Protein AF-A0AA38HRX6-F1 (afdb_monomer_lite)

Radius of gyration: 19.85 Å; chains: 1; bounding box: 50×40×50 Å

Structure (mmCIF, N/CA/C/O backbone):
data_AF-A0AA38HRX6-F1
#
_entry.id   AF-A0AA38HRX6-F1
#
loop_
_atom_site.group_PDB
_atom_site.id
_atom_site.type_symbol
_atom_site.label_atom_id
_atom_site.label_alt_id
_atom_site.label_comp_id
_atom_site.label_asym_id
_atom_site.label_entity_id
_atom_site.label_seq_id
_atom_site.pdbx_PDB_ins_code
_atom_site.Cartn_x
_atom_site.Cartn_y
_atom_site.Cartn_z
_atom_site.occupancy
_atom_site.B_iso_or_equiv
_atom_site.auth_seq_id
_atom_site.auth_comp_id
_atom_site.auth_asym_id
_atom_site.auth_atom_id
_atom_site.pdbx_PDB_model_num
ATOM 1 N N . MET A 1 1 ? -5.807 22.484 -7.644 1.00 28.61 1 MET A N 1
ATOM 2 C CA . MET A 1 1 ? -5.290 22.008 -6.342 1.00 28.61 1 MET A CA 1
ATOM 3 C C . MET A 1 1 ? -4.530 20.719 -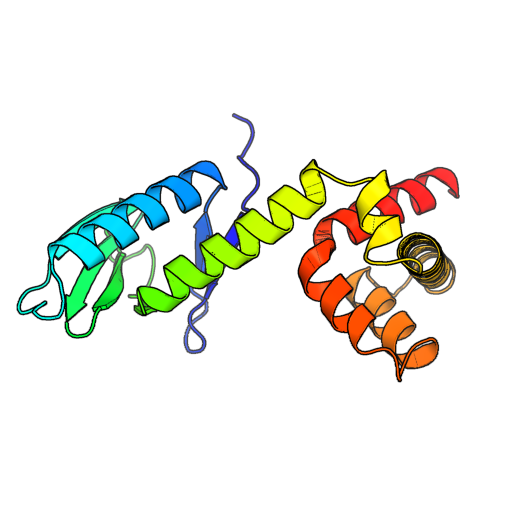6.600 1.00 28.61 1 MET A C 1
ATOM 5 O O . MET A 1 1 ? -5.091 19.884 -7.302 1.00 28.61 1 MET A O 1
ATOM 9 N N . PRO A 1 2 ? -3.279 20.565 -6.138 1.00 32.09 2 PRO A N 1
ATOM 10 C CA . PRO A 1 2 ? -2.560 19.309 -6.316 1.00 32.09 2 PRO A CA 1
ATOM 11 C C . PRO A 1 2 ? -3.344 18.213 -5.589 1.00 32.09 2 PRO A C 1
ATOM 13 O O . PRO A 1 2 ? -3.633 18.352 -4.400 1.00 32.09 2 PRO A O 1
ATOM 16 N N . MET A 1 3 ? -3.762 17.171 -6.313 1.00 37.47 3 MET A N 1
ATOM 17 C CA . MET A 1 3 ? -4.347 15.992 -5.681 1.00 37.47 3 MET A CA 1
ATOM 18 C C . MET A 1 3 ? -3.274 15.411 -4.766 1.00 37.47 3 MET A C 1
ATOM 20 O O . MET A 1 3 ? -2.226 14.987 -5.247 1.00 37.47 3 MET A O 1
ATOM 24 N N . GLY A 1 4 ? -3.508 15.451 -3.454 1.00 49.06 4 GLY A N 1
ATOM 25 C CA . GLY A 1 4 ? -2.645 14.760 -2.506 1.00 49.06 4 GLY A CA 1
ATOM 26 C C . GLY A 1 4 ? -2.526 13.302 -2.935 1.00 49.06 4 GLY A C 1
ATOM 27 O O . GLY A 1 4 ? -3.533 12.673 -3.261 1.00 49.06 4 GLY A O 1
ATOM 28 N N . GLU A 1 5 ? -1.297 12.800 -2.992 1.00 55.97 5 GLU A N 1
ATOM 29 C CA . GLU A 1 5 ? -1.000 11.444 -3.435 1.00 55.97 5 GLU A CA 1
ATOM 30 C C . GLU A 1 5 ? -1.861 10.453 -2.640 1.00 55.97 5 GLU A C 1
ATOM 32 O O . GLU A 1 5 ? -1.825 10.423 -1.404 1.00 55.97 5 GLU A O 1
ATOM 37 N N . ILE A 1 6 ? -2.712 9.703 -3.348 1.00 52.56 6 ILE A N 1
ATOM 38 C CA . ILE A 1 6 ? -3.535 8.663 -2.736 1.00 52.56 6 ILE A CA 1
ATOM 39 C C . ILE A 1 6 ? -2.576 7.584 -2.280 1.00 52.56 6 ILE A C 1
ATOM 41 O O . ILE A 1 6 ? -1.964 6.884 -3.082 1.00 52.56 6 ILE A O 1
ATOM 45 N N . VAL A 1 7 ? -2.453 7.457 -0.971 1.00 54.06 7 VAL A N 1
ATOM 46 C CA . VAL A 1 7 ? -1.541 6.504 -0.375 1.00 54.06 7 VAL A CA 1
ATOM 47 C C . VAL A 1 7 ? -2.291 5.236 -0.030 1.00 54.06 7 VAL A C 1
ATOM 49 O O . VAL A 1 7 ? -1.839 4.186 -0.451 1.00 54.06 7 VAL A O 1
ATOM 52 N N . CYS A 1 8 ? -3.427 5.268 0.665 1.00 54.47 8 CYS A N 1
ATOM 53 C CA . CYS A 1 8 ? -4.095 4.043 1.124 1.00 54.47 8 CYS A CA 1
ATOM 54 C C . CYS A 1 8 ? -5.404 3.787 0.373 1.00 54.47 8 CYS A C 1
ATOM 56 O O . CYS A 1 8 ? -6.221 4.698 0.260 1.00 54.47 8 CYS A O 1
ATOM 58 N N . ARG A 1 9 ? -5.606 2.544 -0.082 1.00 60.28 9 ARG A N 1
ATOM 59 C CA . ARG A 1 9 ? -6.854 2.062 -0.675 1.00 60.28 9 ARG A CA 1
ATOM 60 C C . ARG A 1 9 ? -7.373 0.869 0.123 1.00 60.28 9 ARG A C 1
ATOM 62 O O . ARG A 1 9 ? -6.734 -0.180 0.139 1.00 60.28 9 ARG A O 1
ATOM 69 N N . LEU A 1 10 ? -8.527 1.017 0.768 1.00 57.75 10 LEU A N 1
ATOM 70 C CA . LEU A 1 10 ? -9.228 -0.104 1.410 1.00 57.75 10 LEU A CA 1
ATOM 71 C C . LEU A 1 10 ? -10.164 -0.754 0.397 1.00 57.75 10 LEU A C 1
ATOM 73 O O . LEU A 1 10 ? -10.954 -0.040 -0.208 1.00 57.75 10 LEU A O 1
ATOM 77 N N . TYR A 1 11 ? -10.091 -2.074 0.224 1.00 52.34 11 TYR A N 1
ATOM 78 C CA . TYR A 1 11 ? -10.937 -2.826 -0.706 1.00 52.34 11 TYR A CA 1
ATOM 79 C C . TYR A 1 11 ? -11.852 -3.800 0.041 1.00 52.34 11 TYR A C 1
ATOM 81 O O . TYR A 1 11 ? -11.465 -4.380 1.055 1.00 52.34 11 TYR A O 1
ATOM 89 N N . SER A 1 12 ? -13.060 -4.014 -0.484 1.00 47.53 12 SER A N 1
ATOM 90 C CA . SER A 1 12 ? -13.863 -5.185 -0.127 1.00 47.53 12 SER A CA 1
ATOM 91 C C . SER A 1 12 ? -13.521 -6.331 -1.072 1.00 47.53 12 SER A C 1
ATOM 93 O O . SER A 1 12 ? -13.566 -6.168 -2.287 1.00 47.53 12 SER A O 1
ATOM 95 N N . SER A 1 13 ? -13.221 -7.513 -0.533 1.00 42.16 13 SER A N 1
ATOM 96 C CA . SER A 1 13 ? -12.978 -8.718 -1.342 1.00 42.16 13 SER A CA 1
ATOM 97 C C . SER A 1 13 ? -14.220 -9.199 -2.101 1.00 42.16 13 SER A C 1
ATOM 99 O O . SER A 1 13 ? -14.109 -10.017 -3.007 1.00 42.16 13 SER A O 1
ATOM 101 N N . THR A 1 14 ? -15.405 -8.694 -1.743 1.00 38.59 14 THR A N 1
ATOM 102 C CA . THR A 1 14 ? -16.692 -9.144 -2.295 1.00 38.59 14 THR A CA 1
ATOM 103 C C . THR A 1 14 ? -17.345 -8.136 -3.240 1.00 38.59 14 THR A C 1
ATOM 105 O O . THR A 1 14 ? -18.286 -8.497 -3.943 1.00 38.59 14 THR A O 1
ATOM 108 N N . ARG A 1 15 ? -16.885 -6.874 -3.275 1.00 45.50 15 ARG A N 1
ATOM 109 C CA . ARG A 1 15 ? -17.428 -5.807 -4.139 1.00 45.50 15 ARG A CA 1
ATOM 110 C C . ARG A 1 15 ? -16.326 -4.813 -4.514 1.00 45.50 15 ARG A C 1
ATOM 112 O O . ARG A 1 15 ? -15.526 -4.455 -3.657 1.00 45.50 15 ARG A O 1
ATOM 119 N N . VAL A 1 16 ? -16.322 -4.319 -5.757 1.00 45.41 16 VAL A N 1
ATOM 120 C CA . VAL A 1 16 ? -15.359 -3.311 -6.255 1.00 45.41 16 VAL A CA 1
ATOM 121 C C . VAL A 1 16 ? -15.683 -1.932 -5.662 1.00 45.41 16 VAL A C 1
ATOM 123 O O . VAL A 1 16 ? -16.190 -1.041 -6.334 1.00 45.41 16 VAL A O 1
ATOM 126 N N . VAL A 1 17 ? -15.445 -1.771 -4.363 1.00 48.44 17 VAL A N 1
ATOM 127 C CA . VAL A 1 17 ? -15.599 -0.509 -3.634 1.00 48.44 17 VAL A CA 1
ATOM 128 C C . VAL A 1 17 ? -14.281 -0.205 -2.952 1.00 48.44 17 VAL A C 1
ATOM 130 O O . VAL A 1 17 ? -13.703 -1.081 -2.302 1.00 48.44 17 VAL A O 1
ATOM 133 N N . PHE A 1 18 ? -13.818 1.032 -3.113 1.00 55.56 18 PHE A N 1
ATOM 134 C CA . PHE A 1 18 ? -12.571 1.491 -2.534 1.00 55.56 18 PHE A CA 1
ATOM 135 C C . PHE A 1 18 ? -12.707 2.837 -1.824 1.00 55.56 18 PHE A C 1
ATOM 137 O O . PHE A 1 18 ? -13.413 3.732 -2.288 1.00 55.56 18 PHE A O 1
ATOM 144 N N . VAL A 1 19 ? -12.013 2.976 -0.693 1.00 58.72 19 VAL A N 1
ATOM 145 C CA . VAL A 1 19 ? -11.824 4.265 -0.011 1.00 58.72 19 VAL A CA 1
ATOM 146 C C . VAL A 1 19 ? -10.367 4.656 -0.152 1.00 58.72 19 VAL A C 1
ATOM 148 O O . VAL A 1 19 ? -9.483 3.953 0.339 1.00 58.72 19 VAL A O 1
ATOM 151 N N . ASP A 1 20 ? -10.157 5.777 -0.832 1.00 63.03 20 ASP A N 1
ATOM 152 C CA . ASP A 1 20 ? -8.848 6.361 -1.073 1.00 63.03 20 ASP A CA 1
ATOM 153 C C . ASP A 1 20 ? -8.537 7.404 0.002 1.00 63.03 20 ASP A C 1
ATOM 155 O O . ASP A 1 20 ? -9.357 8.281 0.278 1.00 63.03 20 ASP A O 1
ATOM 159 N N . PHE A 1 21 ? -7.342 7.330 0.581 1.00 61.19 21 PHE A N 1
ATOM 160 C CA . PHE A 1 21 ? -6.855 8.286 1.571 1.00 61.19 21 PHE A CA 1
ATOM 161 C C . PHE A 1 21 ? -5.571 8.953 1.094 1.00 61.19 21 PHE A C 1
ATOM 163 O O . PHE A 1 21 ? -4.654 8.277 0.621 1.00 61.19 21 PHE A O 1
ATOM 170 N N . THR A 1 22 ? -5.458 10.258 1.319 1.00 67.44 22 THR A N 1
ATOM 171 C CA . THR A 1 22 ? -4.151 10.922 1.411 1.00 67.44 22 THR A CA 1
ATOM 172 C C . THR A 1 22 ? -3.460 10.557 2.730 1.00 67.44 22 THR A C 1
ATOM 174 O O . THR A 1 22 ? -4.085 10.035 3.658 1.00 67.44 22 THR A O 1
ATOM 177 N N . LEU A 1 23 ? -2.154 10.820 2.839 1.00 61.69 23 LEU A N 1
ATOM 178 C CA . LEU A 1 23 ? -1.377 10.415 4.018 1.00 61.69 23 LEU A CA 1
ATOM 179 C C . LEU A 1 23 ? -1.887 11.099 5.280 1.00 61.69 23 LEU A C 1
ATOM 181 O O . LEU A 1 23 ? -2.095 10.451 6.302 1.00 61.69 23 LEU A O 1
ATOM 185 N N . THR A 1 24 ? -2.113 12.405 5.182 1.00 66.00 24 THR A N 1
ATOM 186 C CA . THR A 1 24 ? -2.618 13.226 6.278 1.00 66.00 24 THR A CA 1
ATOM 187 C C . THR A 1 24 ? -4.000 12.752 6.723 1.00 66.00 24 THR A C 1
ATOM 189 O O . THR A 1 24 ? -4.201 12.534 7.916 1.00 66.00 24 THR A O 1
ATOM 192 N N . GLU A 1 25 ? -4.912 12.495 5.774 1.00 69.00 25 GLU A N 1
ATOM 193 C CA . GLU A 1 25 ? -6.251 11.961 6.065 1.00 69.00 25 GLU A CA 1
ATOM 194 C C . GLU A 1 25 ? -6.172 10.605 6.775 1.00 69.00 25 GLU A C 1
ATOM 196 O O . GLU A 1 25 ? -6.881 10.377 7.753 1.00 69.00 25 GLU A O 1
ATOM 201 N N . PHE A 1 26 ? -5.299 9.704 6.313 1.00 70.06 26 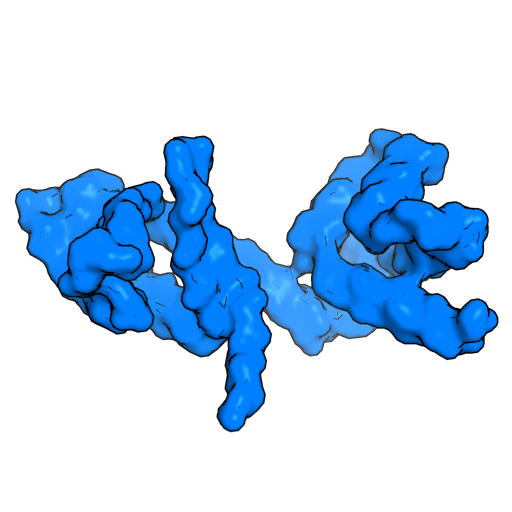PHE A N 1
ATOM 202 C CA . PHE A 1 26 ? -5.168 8.371 6.896 1.00 70.06 26 PHE A CA 1
ATOM 203 C C . PHE A 1 26 ? -4.558 8.405 8.303 1.00 70.06 26 PHE A C 1
ATOM 205 O O . PHE A 1 26 ? -5.040 7.714 9.199 1.00 70.06 26 PHE A O 1
ATOM 212 N N . VAL A 1 27 ? -3.534 9.238 8.525 1.00 66.12 27 VAL A N 1
ATOM 213 C CA . VAL A 1 27 ? -2.906 9.431 9.843 1.00 66.12 27 VAL A CA 1
ATOM 214 C C . VAL A 1 27 ? -3.899 10.010 10.843 1.00 66.12 27 VAL A C 1
ATOM 216 O O . VAL A 1 27 ? -4.026 9.502 11.958 1.00 66.12 27 VAL A O 1
ATOM 219 N N . GLU A 1 28 ? -4.645 11.039 10.447 1.00 74.94 28 GLU A N 1
ATOM 220 C CA . GLU A 1 28 ? -5.670 11.637 11.297 1.00 74.94 28 GLU A CA 1
ATOM 221 C C . GLU A 1 28 ? -6.793 10.639 11.613 1.00 74.94 28 GLU A C 1
ATOM 223 O O . GLU A 1 28 ? -7.186 10.485 12.774 1.00 74.94 28 GLU A O 1
ATOM 228 N N . PHE A 1 29 ? -7.270 9.919 10.596 1.00 75.88 29 PHE A N 1
ATOM 229 C CA . PHE A 1 29 ? -8.289 8.886 10.735 1.00 75.88 29 PHE A CA 1
ATOM 230 C C . PHE A 1 29 ? -7.854 7.767 11.688 1.00 75.88 29 PHE A C 1
ATOM 232 O O . PHE A 1 29 ? -8.606 7.406 12.600 1.00 75.88 29 PHE A O 1
ATOM 239 N N . SER A 1 30 ? -6.639 7.242 11.524 1.00 72.19 30 SER A N 1
ATOM 240 C CA . SER A 1 30 ? -6.122 6.194 12.400 1.00 72.19 30 SER A CA 1
ATOM 241 C C . SER A 1 30 ? -5.976 6.702 13.822 1.00 72.19 30 SER A C 1
ATOM 243 O O . SER A 1 30 ? -6.494 6.061 14.722 1.00 72.19 30 SER A O 1
ATOM 245 N N . ASN A 1 31 ? -5.372 7.874 14.045 1.00 74.38 31 ASN A N 1
ATOM 246 C CA . ASN A 1 31 ? -5.203 8.428 15.391 1.00 74.38 31 ASN A CA 1
ATOM 247 C C . ASN A 1 31 ? -6.546 8.614 16.112 1.00 74.38 31 ASN A C 1
ATOM 249 O O . ASN A 1 31 ? -6.667 8.289 17.295 1.00 74.38 31 ASN A O 1
ATOM 253 N N . LYS A 1 32 ? -7.574 9.101 15.403 1.00 76.12 32 LYS A N 1
ATOM 254 C CA . LYS A 1 32 ? -8.940 9.199 15.940 1.00 76.12 32 LYS A CA 1
ATOM 255 C C . LYS A 1 32 ? -9.509 7.820 16.267 1.00 76.12 32 LYS A C 1
ATOM 257 O O . LYS A 1 32 ? -10.092 7.644 17.334 1.00 76.12 32 LYS A O 1
ATOM 262 N N . THR A 1 33 ? -9.314 6.845 15.382 1.00 74.25 33 THR A N 1
ATOM 263 C CA . THR A 1 33 ? -9.782 5.467 15.571 1.00 74.25 33 THR A CA 1
ATOM 264 C C . THR A 1 33 ? -9.096 4.804 16.765 1.00 74.25 33 THR A C 1
ATOM 266 O O . THR A 1 33 ? -9.791 4.297 17.640 1.00 74.25 33 THR A O 1
ATOM 269 N N . SER A 1 34 ? -7.765 4.862 16.870 1.00 72.94 34 SER A N 1
ATOM 270 C CA . SER A 1 34 ? -7.001 4.264 17.971 1.00 72.94 34 SER A CA 1
ATOM 271 C C . SER A 1 34 ? -7.386 4.873 19.318 1.00 72.94 34 SER A C 1
ATOM 273 O O . SER A 1 34 ? -7.613 4.129 20.269 1.00 72.94 34 SER A O 1
ATOM 275 N N . ARG A 1 35 ? -7.525 6.207 19.396 1.00 77.00 35 ARG A N 1
ATOM 276 C CA . ARG A 1 35 ? -7.968 6.896 20.621 1.00 77.00 35 ARG A CA 1
ATOM 277 C C . ARG A 1 35 ? -9.364 6.457 21.037 1.00 77.00 35 ARG A C 1
ATOM 279 O O . ARG A 1 35 ? -9.534 6.014 22.164 1.00 77.00 35 ARG A O 1
ATOM 286 N N . LYS A 1 36 ? -10.342 6.482 20.123 1.00 70.88 36 LYS A N 1
ATOM 287 C CA . LYS A 1 36 ? -11.713 6.063 20.454 1.00 70.88 36 LYS A CA 1
ATOM 288 C C . LYS A 1 36 ? -11.793 4.579 20.819 1.00 70.88 36 LYS A C 1
ATOM 290 O O . LYS A 1 36 ? -12.547 4.218 21.711 1.00 70.88 36 LYS A O 1
ATOM 295 N N . VAL A 1 37 ? -11.021 3.710 20.166 1.00 71.19 37 VAL A N 1
ATOM 296 C CA . VAL A 1 37 ? -10.960 2.280 20.515 1.00 71.19 37 VAL A CA 1
ATOM 297 C C . VAL A 1 37 ? -10.367 2.077 21.911 1.00 71.19 37 VAL A C 1
ATOM 299 O O . VAL A 1 37 ? -10.893 1.263 22.666 1.00 71.19 37 VAL A O 1
ATOM 302 N N . ALA A 1 38 ? -9.325 2.829 22.275 1.00 72.12 38 ALA A N 1
ATOM 303 C CA . ALA A 1 38 ? -8.743 2.797 23.616 1.00 72.12 38 ALA A CA 1
ATOM 304 C C . ALA A 1 38 ? -9.706 3.350 24.683 1.00 72.12 38 ALA A C 1
ATOM 306 O O . ALA A 1 38 ? -9.858 2.741 25.736 1.00 72.12 38 ALA A O 1
ATOM 307 N N . GLU A 1 39 ? -10.404 4.453 24.393 1.00 70.56 39 GLU A N 1
ATOM 308 C CA . GLU A 1 39 ? -11.406 5.067 25.280 1.00 70.56 39 GLU A CA 1
ATOM 309 C C . GLU A 1 39 ? -12.612 4.155 25.543 1.00 70.56 39 GLU A C 1
ATOM 311 O O . GLU A 1 39 ? -13.187 4.184 26.628 1.00 70.56 39 GLU A O 1
ATOM 316 N N . ILE A 1 40 ? -13.025 3.364 24.549 1.00 66.12 40 ILE A N 1
ATOM 317 C CA . ILE A 1 40 ? -14.215 2.508 24.650 1.00 66.12 40 ILE A CA 1
ATOM 318 C C . ILE A 1 40 ? -13.884 1.139 25.276 1.00 66.12 40 ILE A C 1
ATOM 320 O O . ILE A 1 40 ? -14.776 0.471 25.806 1.00 66.12 40 ILE A O 1
ATOM 324 N N . GLY A 1 41 ? -12.616 0.718 25.255 1.00 62.97 41 GLY A N 1
ATOM 325 C CA . GLY A 1 41 ? -12.190 -0.572 25.800 1.00 62.97 41 GLY A CA 1
ATOM 326 C C . GLY A 1 41 ? -12.884 -1.762 25.119 1.00 62.97 41 GLY A C 1
ATOM 327 O O . GLY A 1 41 ? -13.205 -1.726 23.928 1.00 62.97 41 GLY A O 1
ATOM 328 N N . ASP A 1 42 ? -13.125 -2.841 25.866 1.00 61.72 42 ASP A N 1
ATOM 329 C CA . ASP A 1 42 ? -13.759 -4.065 25.342 1.00 61.72 42 ASP A CA 1
ATOM 330 C C . ASP A 1 42 ? -15.296 -3.995 25.273 1.00 61.72 42 ASP A C 1
ATOM 332 O O . ASP A 1 42 ? -15.941 -4.902 24.747 1.00 61.72 42 ASP A O 1
ATOM 336 N N . GLN A 1 43 ? -15.909 -2.901 25.737 1.00 55.47 43 GLN A N 1
ATOM 337 C CA . GLN A 1 43 ? -17.364 -2.766 25.847 1.00 55.47 43 GLN A CA 1
ATOM 338 C C . GLN A 1 43 ? -17.963 -1.854 24.766 1.00 55.47 43 GLN A C 1
ATOM 340 O O . GLN A 1 43 ? -18.671 -0.888 25.053 1.00 55.47 43 GLN A O 1
ATOM 345 N N . VA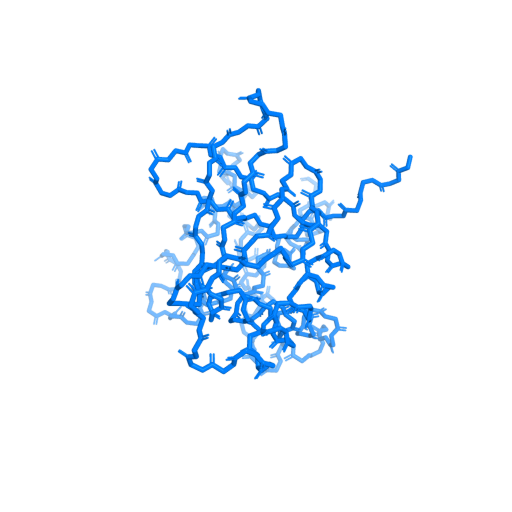L A 1 44 ? -17.749 -2.165 23.483 1.00 57.38 44 VAL A N 1
ATOM 346 C CA . VAL A 1 44 ? -18.523 -1.506 22.415 1.00 57.38 44 VAL A CA 1
ATOM 347 C C . VAL A 1 44 ? -19.934 -2.109 22.384 1.00 57.38 44 VAL A C 1
ATOM 349 O O . VAL A 1 44 ? -20.182 -3.074 21.665 1.00 57.38 44 VAL A O 1
ATOM 352 N N . GLN A 1 45 ? -20.877 -1.565 23.160 1.00 55.69 45 GLN A N 1
ATOM 353 C CA . GLN A 1 45 ? -22.278 -2.023 23.136 1.00 55.69 45 GLN A CA 1
ATOM 354 C C . GLN A 1 45 ? -23.140 -1.328 22.066 1.00 55.69 45 GLN A C 1
ATOM 356 O O . GLN A 1 45 ? -24.160 -1.888 21.648 1.00 55.69 45 GLN A O 1
ATOM 361 N N . VAL A 1 46 ? -22.722 -0.156 21.569 1.00 64.25 46 VAL A N 1
ATOM 362 C CA . VAL A 1 46 ? -23.506 0.703 20.658 1.00 64.25 46 VAL A CA 1
ATOM 363 C C . VAL A 1 46 ? -22.633 1.234 19.515 1.00 64.25 46 VAL A C 1
ATOM 365 O O . VAL A 1 46 ? -21.444 1.485 19.708 1.00 64.25 46 VAL A O 1
ATOM 368 N N . ARG A 1 47 ? -23.232 1.417 18.327 1.00 77.25 47 ARG A N 1
ATOM 369 C CA . ARG A 1 47 ? -22.605 2.088 17.175 1.00 77.25 47 ARG A CA 1
ATOM 370 C C . ARG A 1 47 ? -22.212 3.516 17.559 1.00 77.25 47 ARG A C 1
ATOM 372 O O . ARG A 1 47 ? -23.069 4.288 17.984 1.00 77.25 47 ARG A O 1
ATOM 379 N N . ARG A 1 48 ? -20.943 3.885 17.391 1.00 79.19 48 ARG A N 1
ATOM 380 C CA . ARG A 1 48 ? -20.461 5.251 17.641 1.00 79.19 48 ARG A CA 1
ATOM 381 C C . ARG A 1 48 ? -19.858 5.855 16.390 1.00 79.19 48 ARG A C 1
ATOM 383 O O . ARG A 1 48 ? -18.941 5.286 15.809 1.00 79.19 48 ARG A O 1
ATOM 390 N N . ASN A 1 49 ? -20.328 7.040 16.018 1.00 83.19 49 ASN A N 1
ATOM 391 C CA . ASN A 1 49 ? -19.730 7.787 14.921 1.00 83.19 49 ASN A CA 1
ATOM 392 C C . ASN A 1 49 ? -18.306 8.238 15.316 1.00 83.19 49 ASN A C 1
ATOM 394 O O . ASN A 1 49 ? -18.082 8.854 16.368 1.00 83.19 49 ASN A O 1
ATOM 398 N N . LEU A 1 50 ? -17.321 7.859 14.506 1.00 79.56 50 LEU A N 1
ATOM 399 C CA . LEU A 1 50 ? -15.931 8.276 14.646 1.00 79.56 50 LEU A CA 1
ATOM 400 C C . LEU A 1 50 ? -15.748 9.642 13.995 1.00 79.56 50 LEU A C 1
ATOM 402 O O . LEU A 1 50 ? -15.361 10.589 14.683 1.00 79.56 50 LEU A O 1
ATOM 406 N N . CYS A 1 51 ? -16.044 9.722 12.699 1.00 80.50 51 CYS A N 1
ATOM 407 C CA . CYS A 1 51 ? -15.950 10.916 11.874 1.00 80.50 51 CYS A CA 1
ATOM 408 C C . CYS A 1 51 ? -16.666 10.707 10.534 1.00 80.50 51 CYS A C 1
ATOM 410 O O . CYS A 1 51 ? -17.029 9.592 10.168 1.00 80.50 51 CYS A O 1
ATOM 412 N N . THR A 1 52 ? -16.794 11.783 9.767 1.00 80.56 52 THR A N 1
ATOM 413 C CA . THR A 1 52 ? -17.155 11.715 8.351 1.00 80.56 52 THR A CA 1
ATOM 414 C C . THR A 1 52 ? -15.883 11.789 7.516 1.00 80.56 52 THR A C 1
ATOM 416 O O . THR A 1 52 ? -15.010 12.617 7.779 1.00 80.56 52 THR A O 1
ATOM 419 N N . LEU A 1 53 ? -15.760 10.906 6.531 1.00 72.06 53 LEU A N 1
ATOM 420 C CA . LEU A 1 53 ? -14.638 10.847 5.608 1.00 72.06 53 LEU A CA 1
ATOM 421 C C . LEU A 1 53 ? -15.163 10.785 4.172 1.00 72.06 53 LEU A C 1
ATOM 423 O O . LEU A 1 53 ? -15.704 9.768 3.735 1.00 72.06 53 LEU A O 1
ATOM 427 N N . ARG A 1 54 ? -14.965 11.876 3.424 1.00 75.94 54 ARG A N 1
ATOM 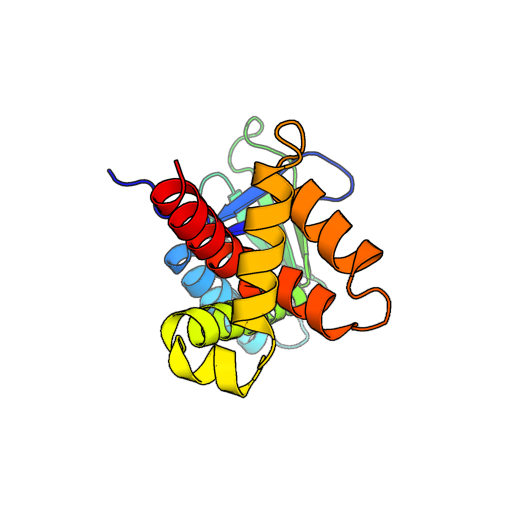428 C CA . ARG A 1 54 ? -15.468 12.044 2.052 1.00 75.94 54 ARG A CA 1
ATOM 429 C C . ARG A 1 54 ? -16.968 11.736 1.977 1.00 75.94 54 ARG A C 1
ATOM 431 O O . ARG A 1 54 ? -17.764 12.443 2.580 1.00 75.94 54 ARG A O 1
ATOM 438 N N . ASN A 1 55 ? -17.332 10.662 1.278 1.00 74.00 55 ASN A N 1
ATOM 439 C CA . ASN A 1 55 ? -18.709 10.232 1.065 1.00 74.00 55 ASN A CA 1
ATOM 440 C C . ASN A 1 55 ? -19.163 9.154 2.057 1.00 74.00 55 ASN A C 1
ATOM 442 O O . ASN A 1 55 ? -20.168 8.498 1.799 1.00 74.00 55 ASN A O 1
ATOM 446 N N . TYR A 1 56 ? -18.432 8.946 3.157 1.00 78.44 56 TYR A N 1
ATOM 447 C CA . TYR A 1 56 ? -18.731 7.922 4.151 1.00 78.44 56 TYR A CA 1
ATOM 448 C C . TYR A 1 56 ? -18.815 8.499 5.568 1.00 78.44 56 TYR A C 1
ATOM 450 O O . TYR A 1 56 ? -17.962 9.273 6.001 1.00 78.44 56 TYR A O 1
ATOM 458 N N . ASN A 1 57 ? -19.810 8.061 6.327 1.00 83.44 57 ASN A N 1
ATOM 459 C CA . ASN A 1 57 ? -19.824 8.110 7.778 1.00 83.44 57 ASN A CA 1
ATOM 460 C C . ASN A 1 57 ? -19.023 6.927 8.312 1.00 83.44 57 ASN A C 1
ATOM 462 O O . ASN A 1 57 ? -19.302 5.774 7.989 1.00 83.44 57 ASN A O 1
ATOM 466 N N . VAL A 1 58 ? -18.021 7.199 9.138 1.00 83.12 58 VAL A N 1
ATOM 467 C CA . VAL A 1 58 ? -17.158 6.165 9.698 1.00 83.12 58 VAL A CA 1
ATOM 468 C C . VAL A 1 58 ? -17.592 5.875 11.122 1.00 83.12 58 VAL A C 1
ATOM 470 O O . VAL A 1 58 ? -17.582 6.749 11.984 1.00 83.12 58 VAL A O 1
ATOM 473 N N . ILE A 1 59 ? -18.005 4.642 11.377 1.00 85.06 59 ILE A N 1
ATOM 474 C CA . ILE A 1 59 ? -18.730 4.247 12.581 1.00 85.06 59 ILE A CA 1
ATOM 475 C C . ILE A 1 59 ? -18.017 3.065 13.224 1.00 85.06 59 ILE A C 1
ATOM 477 O O . ILE A 1 59 ? -17.849 2.017 12.610 1.00 85.06 59 ILE A O 1
ATOM 481 N N . LEU A 1 60 ? -17.646 3.193 14.494 1.00 83.25 60 LEU A N 1
ATOM 482 C CA . LEU A 1 60 ? -17.177 2.065 15.285 1.00 83.25 60 LEU A CA 1
ATOM 483 C C . LEU A 1 60 ? -18.377 1.234 15.750 1.00 83.25 60 LEU A C 1
ATOM 485 O O . LEU A 1 60 ? -19.267 1.719 16.451 1.00 83.25 60 LEU A O 1
ATOM 489 N N . CYS A 1 61 ? -18.391 -0.022 15.335 1.00 81.12 61 CYS A N 1
ATOM 490 C CA . CYS A 1 61 ? -19.387 -1.033 15.647 1.00 81.12 61 CYS A CA 1
ATOM 491 C C . CYS A 1 61 ? -18.882 -1.990 16.736 1.00 81.12 61 CYS A C 1
ATOM 493 O O . CYS A 1 61 ? -17.714 -1.957 17.138 1.00 81.12 61 CYS A O 1
ATOM 495 N N . ARG A 1 62 ? -19.779 -2.877 17.194 1.00 75.44 62 ARG A N 1
ATOM 496 C CA . ARG A 1 62 ? -19.439 -3.964 18.125 1.00 75.44 62 ARG A CA 1
ATOM 497 C C . ARG A 1 62 ? -18.246 -4.777 17.605 1.00 75.44 62 ARG A C 1
ATOM 499 O O . ARG A 1 62 ? -18.002 -4.825 16.401 1.00 75.44 62 ARG A O 1
ATOM 506 N N . ASN A 1 63 ? -17.514 -5.411 18.520 1.00 73.38 63 ASN A N 1
ATOM 507 C CA . ASN A 1 63 ? -16.309 -6.199 18.223 1.00 73.38 63 ASN A CA 1
ATOM 508 C C . ASN A 1 63 ? -15.173 -5.388 17.577 1.00 73.38 63 ASN A C 1
ATOM 510 O O . ASN A 1 63 ? -14.361 -5.936 16.837 1.00 73.38 63 ASN A O 1
ATOM 514 N N . LYS A 1 64 ? -15.116 -4.075 17.848 1.00 74.88 64 LYS A N 1
ATOM 515 C CA . LYS A 1 64 ? -14.081 -3.166 17.329 1.00 74.88 64 LYS A CA 1
ATOM 516 C C . LYS A 1 64 ? -14.006 -3.179 15.793 1.00 74.88 64 LYS A C 1
ATOM 518 O O . LYS A 1 64 ? -12.926 -3.072 15.220 1.00 74.88 64 LYS A O 1
ATOM 523 N N . ILE A 1 65 ? -15.150 -3.302 15.121 1.00 81.12 65 ILE A N 1
ATOM 524 C CA . ILE A 1 65 ? -15.244 -3.212 13.659 1.00 81.12 65 ILE A CA 1
ATOM 525 C C . ILE A 1 65 ? -15.515 -1.762 13.277 1.00 81.12 65 ILE A C 1
ATOM 527 O O . ILE A 1 65 ? -16.466 -1.160 13.763 1.00 81.12 65 ILE A O 1
ATOM 531 N N . VAL A 1 66 ? -14.716 -1.202 12.382 1.00 80.69 66 VAL A N 1
ATOM 532 C CA . VAL A 1 66 ? -14.972 0.099 11.772 1.00 80.69 66 VAL A CA 1
ATOM 533 C C . VAL A 1 66 ? -15.782 -0.097 10.499 1.00 80.69 66 VAL A C 1
ATOM 535 O O . VAL A 1 66 ? -15.366 -0.796 9.578 1.00 80.69 66 VAL A O 1
ATOM 538 N N . MET A 1 67 ? -16.957 0.516 10.470 1.00 84.62 67 MET A N 1
ATOM 539 C CA . MET A 1 67 ? -17.876 0.528 9.346 1.00 84.62 67 MET A CA 1
ATOM 540 C C . MET A 1 67 ? -17.760 1.856 8.599 1.00 84.62 67 MET A C 1
ATOM 542 O O . MET A 1 67 ? -17.824 2.911 9.220 1.00 84.62 67 MET A O 1
ATOM 546 N N . PHE A 1 68 ? -17.647 1.813 7.278 1.00 82.31 68 PHE A N 1
ATOM 547 C CA . PHE A 1 68 ? -17.775 2.977 6.406 1.00 82.31 68 PHE A CA 1
ATOM 548 C C . PHE A 1 68 ? -19.160 2.922 5.766 1.00 82.31 68 PHE A C 1
ATOM 550 O O . PHE A 1 68 ? -19.397 2.127 4.859 1.00 82.31 68 PHE A O 1
ATOM 557 N N . GLU A 1 69 ? -20.087 3.722 6.276 1.00 83.94 69 GLU A N 1
ATOM 558 C CA . GLU A 1 69 ? -21.460 3.849 5.788 1.00 83.94 69 GLU A CA 1
ATOM 559 C C . GLU A 1 69 ? -21.544 4.970 4.744 1.00 83.94 69 GLU A C 1
ATOM 561 O O . GLU A 1 69 ? -21.185 6.099 5.063 1.00 83.94 69 GLU A O 1
ATOM 566 N N . PRO A 1 70 ? -22.001 4.713 3.510 1.00 80.19 70 PRO A N 1
ATOM 567 C CA . PRO A 1 70 ? -22.162 5.758 2.503 1.00 80.19 70 PRO A CA 1
ATOM 568 C C . PRO A 1 70 ? -23.124 6.856 2.980 1.00 80.19 70 PRO A C 1
ATOM 570 O O . PRO A 1 70 ? -24.205 6.565 3.482 1.00 80.19 70 PRO A O 1
ATOM 573 N N . ILE A 1 71 ? -22.751 8.123 2.797 1.00 82.31 71 ILE A N 1
ATOM 574 C CA . ILE A 1 71 ? -23.598 9.281 3.129 1.00 82.31 71 ILE A CA 1
ATOM 575 C C . ILE A 1 71 ? -24.746 9.405 2.128 1.00 82.31 71 ILE A C 1
ATOM 577 O O . ILE A 1 71 ? -25.866 9.737 2.509 1.00 82.31 71 ILE A O 1
ATOM 581 N N . LEU A 1 72 ? -24.465 9.147 0.846 1.00 74.88 72 LEU A N 1
ATOM 582 C CA . LEU A 1 72 ? -25.484 9.106 -0.194 1.00 74.88 72 LEU A CA 1
ATOM 583 C C . LEU A 1 72 ? -25.681 7.653 -0.645 1.00 74.88 72 LEU A C 1
ATOM 585 O O . LEU A 1 72 ? -24.703 6.913 -0.769 1.00 74.88 72 LEU A O 1
ATOM 589 N N . PRO A 1 73 ? -26.918 7.243 -0.972 1.00 61.72 73 PRO A N 1
ATOM 590 C CA . PRO A 1 73 ? -27.198 5.897 -1.477 1.00 61.72 73 PRO A CA 1
ATOM 591 C C . PRO A 1 73 ? -26.434 5.548 -2.764 1.00 61.72 73 PRO A C 1
ATOM 593 O O . PRO A 1 73 ? -26.275 4.379 -3.098 1.00 61.72 73 PRO A O 1
ATOM 596 N N . THR A 1 74 ? -25.975 6.564 -3.498 1.00 58.78 74 THR A N 1
ATOM 597 C CA . THR A 1 74 ? -25.306 6.445 -4.797 1.00 58.78 74 THR A CA 1
ATOM 598 C C . THR A 1 74 ? -23.782 6.331 -4.708 1.00 58.78 74 THR A C 1
ATOM 600 O O . THR A 1 74 ? -23.155 5.982 -5.704 1.00 58.78 74 THR A O 1
ATOM 603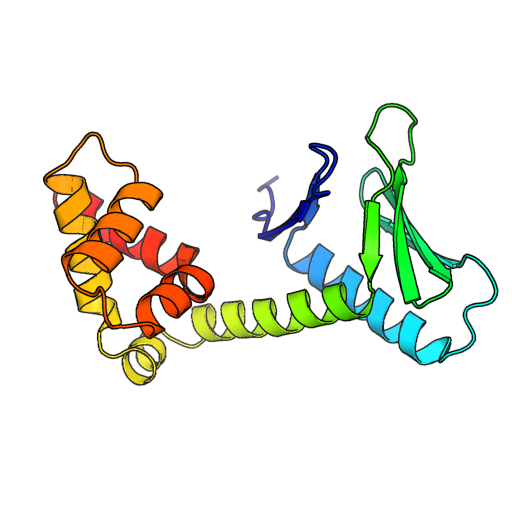 N N . THR A 1 75 ? -23.161 6.610 -3.553 1.00 56.00 75 THR A N 1
ATOM 604 C CA . THR A 1 75 ? -21.693 6.740 -3.428 1.00 56.00 75 THR A CA 1
ATOM 605 C C . THR A 1 75 ? -20.949 5.482 -2.986 1.00 56.00 75 THR A C 1
ATOM 607 O O . THR A 1 75 ? -19.720 5.519 -2.907 1.00 56.00 75 THR A O 1
ATOM 610 N N . GLY A 1 76 ? -21.638 4.362 -2.749 1.00 57.69 76 GLY A N 1
ATOM 611 C CA . GLY A 1 76 ? -20.972 3.077 -2.529 1.00 57.69 76 GLY A CA 1
ATOM 612 C C . GLY A 1 76 ? -21.741 2.101 -1.648 1.00 57.69 76 GLY A C 1
ATOM 613 O O . GLY A 1 76 ? -22.925 2.268 -1.370 1.00 57.69 76 GLY A O 1
ATOM 614 N N . HIS A 1 77 ? -21.045 1.054 -1.208 1.00 63.88 77 HIS A N 1
ATOM 615 C CA . HIS A 1 77 ? -21.555 0.064 -0.261 1.00 63.88 77 HIS A CA 1
ATOM 616 C C . HIS A 1 77 ? -20.835 0.174 1.080 1.00 63.88 77 HIS A C 1
ATOM 618 O O . HIS A 1 77 ? -19.740 0.724 1.168 1.00 63.88 77 HIS A O 1
ATOM 624 N N . PHE A 1 78 ? -21.440 -0.406 2.113 1.00 70.94 78 PHE A N 1
ATOM 625 C CA . PHE A 1 78 ? -20.824 -0.525 3.426 1.00 70.94 78 PHE A CA 1
ATOM 626 C C . PHE A 1 78 ? -19.494 -1.285 3.350 1.00 70.94 78 PHE A C 1
ATOM 628 O O . PHE A 1 78 ? -19.432 -2.375 2.773 1.00 70.94 78 PHE A O 1
ATOM 635 N N . LEU A 1 79 ? -18.449 -0.736 3.970 1.00 73.81 79 LEU A N 1
ATOM 636 C CA . LEU A 1 79 ? -17.181 -1.436 4.193 1.00 73.81 79 LEU A CA 1
ATOM 637 C C . LEU A 1 79 ? -17.000 -1.709 5.678 1.00 73.81 79 LEU A C 1
ATOM 639 O O . LEU A 1 79 ? -17.320 -0.857 6.500 1.00 73.81 79 LEU A O 1
ATOM 643 N N . PHE A 1 80 ? -16.450 -2.872 6.011 1.00 77.44 80 PHE A N 1
ATOM 644 C CA . PHE A 1 80 ? -16.211 -3.293 7.387 1.00 77.44 80 PHE A CA 1
ATOM 645 C C . PHE A 1 80 ? -14.752 -3.697 7.535 1.00 77.44 80 PHE A C 1
ATOM 647 O O . PHE A 1 80 ? -14.279 -4.581 6.826 1.00 77.44 80 PHE A O 1
ATOM 654 N N . VAL A 1 81 ? -14.041 -3.049 8.452 1.00 71.81 81 VAL A N 1
ATOM 655 C CA . VAL A 1 81 ? -12.616 -3.283 8.685 1.00 71.81 81 VAL A CA 1
ATOM 656 C C . VAL A 1 81 ? -12.377 -3.414 10.186 1.00 71.81 81 VAL A C 1
ATOM 658 O O . VAL A 1 81 ? -12.803 -2.538 10.938 1.00 71.81 81 VAL A O 1
ATOM 661 N N . PRO A 1 82 ? -11.701 -4.469 10.668 1.00 76.94 82 PRO A N 1
ATOM 662 C CA . PRO A 1 82 ? -11.291 -4.536 12.066 1.00 76.94 82 PRO A CA 1
ATOM 663 C C . PRO A 1 82 ? -10.430 -3.321 12.438 1.00 76.94 82 PRO A C 1
ATOM 665 O O . PRO A 1 82 ? -9.496 -2.973 11.719 1.00 76.94 82 PRO A O 1
ATOM 668 N N . ALA A 1 83 ? -10.700 -2.681 13.576 1.00 74.44 83 ALA A N 1
ATOM 669 C CA . ALA A 1 83 ? -9.944 -1.507 14.016 1.00 74.44 83 ALA A CA 1
ATOM 670 C C . ALA A 1 83 ? -8.449 -1.808 14.206 1.00 74.44 83 ALA A C 1
ATOM 672 O O . ALA A 1 83 ? -7.607 -0.947 13.966 1.00 74.44 83 ALA A O 1
ATOM 673 N N . GLN A 1 84 ? -8.119 -3.045 14.588 1.00 69.94 84 GLN A N 1
ATOM 674 C CA . GLN A 1 84 ? -6.739 -3.517 14.659 1.00 69.94 84 GLN A CA 1
ATOM 675 C C . GLN A 1 84 ? -6.045 -3.452 13.291 1.00 69.94 84 GLN A C 1
ATOM 677 O O . GLN A 1 84 ? -4.941 -2.927 13.207 1.00 69.94 84 GLN A O 1
ATOM 682 N N . ALA A 1 85 ? -6.721 -3.874 12.217 1.00 65.44 85 ALA A N 1
ATOM 683 C CA . ALA A 1 85 ? -6.168 -3.814 10.867 1.00 65.44 85 ALA A CA 1
ATOM 684 C C . ALA A 1 85 ? -5.901 -2.365 10.418 1.00 65.44 85 ALA A C 1
ATOM 686 O O . ALA A 1 85 ? -4.921 -2.106 9.730 1.00 65.44 85 ALA A O 1
ATOM 687 N N . ILE A 1 86 ? -6.718 -1.393 10.847 1.00 68.12 86 ILE A N 1
ATOM 688 C CA . ILE A 1 86 ? -6.467 0.036 10.571 1.00 68.12 86 ILE A CA 1
ATOM 689 C C . ILE A 1 86 ? -5.163 0.498 11.234 1.00 68.12 86 ILE A C 1
ATOM 691 O O . ILE A 1 86 ? -4.346 1.150 10.582 1.00 68.12 86 ILE A O 1
ATOM 695 N N . ASN A 1 87 ? -4.950 0.126 12.500 1.00 64.50 87 ASN A N 1
ATOM 696 C CA . ASN A 1 87 ? -3.722 0.457 13.226 1.00 64.50 87 ASN A CA 1
ATOM 697 C C . ASN A 1 87 ? -2.497 -0.219 12.600 1.00 64.50 87 ASN A C 1
ATOM 699 O O . ASN A 1 87 ? -1.482 0.439 12.400 1.00 64.50 87 ASN A O 1
ATOM 703 N N . GLU A 1 88 ? -2.603 -1.499 12.242 1.00 65.38 88 GLU A N 1
ATOM 704 C CA . GLU A 1 88 ? -1.523 -2.251 11.596 1.00 65.38 88 GLU A CA 1
ATOM 705 C C . GLU A 1 88 ? -1.135 -1.631 10.250 1.00 65.38 88 GLU A C 1
ATOM 707 O O . GLU A 1 88 ? 0.048 -1.412 9.996 1.00 65.38 88 GLU A O 1
ATOM 712 N N . ILE A 1 89 ? -2.112 -1.235 9.424 1.00 62.53 89 ILE A N 1
ATOM 713 C CA . ILE A 1 89 ? -1.845 -0.531 8.161 1.00 62.53 89 ILE A CA 1
ATOM 714 C C . ILE A 1 89 ? -1.100 0.784 8.422 1.00 62.53 89 ILE A C 1
ATOM 716 O O . ILE A 1 89 ? -0.192 1.122 7.660 1.00 62.53 89 ILE A O 1
ATOM 720 N N . LEU A 1 90 ? -1.436 1.519 9.489 1.00 56.53 90 LEU A N 1
ATOM 721 C CA . LEU A 1 90 ? -0.740 2.755 9.844 1.00 56.53 90 LEU A CA 1
ATOM 722 C C . LEU A 1 90 ? 0.696 2.493 10.295 1.00 56.53 90 LEU A C 1
ATOM 724 O O . LEU A 1 90 ? 1.609 3.171 9.832 1.00 56.53 90 LEU A O 1
ATOM 728 N N . THR A 1 91 ? 0.911 1.512 11.169 1.00 55.22 91 THR A N 1
ATOM 729 C CA . THR A 1 91 ? 2.240 1.159 11.675 1.00 55.22 91 THR A CA 1
ATOM 730 C C . THR A 1 91 ? 3.132 0.670 10.541 1.00 55.22 91 THR A C 1
ATOM 732 O O . THR A 1 91 ? 4.247 1.161 10.386 1.00 55.22 91 THR A O 1
ATOM 735 N N . THR A 1 92 ? 2.628 -0.219 9.683 1.00 55.62 92 THR A N 1
ATOM 736 C CA . THR A 1 92 ? 3.363 -0.719 8.519 1.00 55.62 92 THR A CA 1
ATOM 737 C C . THR A 1 92 ? 3.628 0.389 7.501 1.00 55.62 92 THR A C 1
ATOM 739 O O . THR A 1 92 ? 4.733 0.461 6.971 1.00 55.62 92 THR A O 1
ATOM 742 N N . ARG A 1 93 ? 2.681 1.305 7.248 1.00 54.16 93 ARG A N 1
ATOM 743 C CA . ARG A 1 93 ? 2.905 2.418 6.310 1.00 54.16 93 ARG A CA 1
ATOM 744 C C . ARG A 1 93 ? 3.782 3.525 6.849 1.00 54.16 93 ARG A C 1
ATOM 746 O O . ARG A 1 93 ? 4.568 4.047 6.078 1.00 54.16 93 ARG A O 1
ATOM 753 N N . LEU A 1 94 ? 3.655 3.915 8.112 1.00 49.81 94 LEU A N 1
ATOM 754 C CA . LEU A 1 94 ? 4.550 4.899 8.720 1.00 49.81 94 LEU A CA 1
ATOM 755 C C . LEU A 1 94 ? 5.965 4.341 8.815 1.00 49.81 94 LEU A C 1
ATOM 757 O O . LEU A 1 94 ? 6.904 5.084 8.574 1.00 49.81 94 LEU A O 1
ATOM 761 N N . PHE A 1 95 ? 6.115 3.040 9.075 1.00 46.94 95 PHE A N 1
ATOM 762 C CA . PHE A 1 95 ? 7.390 2.340 8.956 1.00 46.94 95 PHE A CA 1
ATOM 763 C C . PHE A 1 95 ? 7.931 2.395 7.525 1.00 46.94 95 PHE A C 1
ATOM 765 O O . PHE A 1 95 ? 9.065 2.812 7.331 1.00 46.94 95 PHE A O 1
ATOM 772 N N . ILE A 1 96 ? 7.109 2.074 6.519 1.00 45.62 96 ILE A N 1
ATOM 773 C CA . ILE A 1 96 ? 7.494 2.183 5.107 1.00 45.62 96 ILE A CA 1
ATOM 774 C C . ILE A 1 96 ? 7.870 3.627 4.761 1.00 45.62 96 ILE A C 1
ATOM 776 O O . ILE A 1 96 ? 8.968 3.859 4.293 1.00 45.62 96 ILE A O 1
ATOM 780 N N . ILE A 1 97 ? 7.033 4.619 5.057 1.00 48.72 97 ILE A N 1
ATOM 781 C CA . ILE A 1 97 ? 7.288 6.036 4.767 1.00 48.72 97 ILE A CA 1
ATOM 782 C C . ILE A 1 97 ? 8.514 6.554 5.522 1.00 48.72 97 ILE A C 1
ATOM 784 O O . ILE A 1 97 ? 9.270 7.329 4.949 1.00 48.72 97 ILE A O 1
ATOM 788 N N . ASN A 1 98 ? 8.750 6.133 6.767 1.00 44.19 98 ASN A N 1
ATOM 789 C CA . ASN A 1 98 ? 9.979 6.469 7.485 1.00 44.19 98 ASN A CA 1
ATOM 790 C C . ASN A 1 98 ? 11.199 5.805 6.854 1.00 44.19 98 ASN A C 1
ATOM 792 O O . ASN A 1 98 ? 12.213 6.476 6.728 1.00 44.19 98 ASN A O 1
ATOM 796 N N . ILE A 1 99 ? 11.110 4.554 6.397 1.00 41.94 99 ILE A N 1
ATOM 797 C CA . ILE A 1 99 ? 12.180 3.927 5.609 1.00 41.94 99 ILE A CA 1
ATOM 798 C C . ILE A 1 99 ? 12.415 4.724 4.323 1.00 41.94 99 ILE A C 1
ATOM 800 O O . ILE A 1 99 ? 13.542 5.116 4.049 1.00 41.94 99 ILE A O 1
ATOM 804 N N . LEU A 1 100 ? 11.361 5.055 3.576 1.00 40.41 100 LEU A N 1
ATOM 805 C CA . LEU A 1 100 ? 11.475 5.804 2.325 1.00 40.41 100 LEU A CA 1
ATOM 806 C C . LEU A 1 100 ? 12.022 7.227 2.537 1.00 40.41 100 LEU A C 1
ATOM 808 O O . LEU A 1 100 ? 12.751 7.730 1.690 1.00 40.41 100 LEU A O 1
ATOM 812 N N . ARG A 1 101 ? 11.700 7.881 3.663 1.00 42.12 101 ARG A N 1
ATOM 813 C CA . ARG A 1 101 ? 12.149 9.249 3.988 1.00 42.12 101 ARG A CA 1
ATOM 814 C C . ARG A 1 101 ? 13.519 9.315 4.652 1.00 42.12 101 ARG A C 1
ATOM 816 O O . ARG A 1 101 ? 14.210 10.311 4.479 1.00 42.12 101 ARG A O 1
ATOM 823 N N . GLN A 1 102 ? 13.912 8.310 5.431 1.00 39.91 102 GLN A N 1
ATOM 824 C CA . GLN A 1 102 ? 15.184 8.334 6.155 1.00 39.91 102 GLN A CA 1
ATOM 825 C C . GLN A 1 102 ? 16.361 7.795 5.339 1.00 39.91 102 GLN A C 1
ATOM 827 O O . GLN A 1 102 ? 17.495 7.876 5.806 1.00 39.91 102 GLN A O 1
ATOM 832 N N . GLN A 1 103 ? 16.144 7.198 4.164 1.00 46.00 103 GLN A N 1
ATOM 833 C CA . GLN A 1 103 ? 17.121 6.229 3.697 1.00 46.00 103 GLN A CA 1
ATOM 834 C C . GLN A 1 103 ? 17.304 6.149 2.174 1.00 46.00 103 GLN A C 1
ATOM 836 O O . GLN A 1 103 ? 16.867 5.198 1.548 1.00 46.00 103 GLN A O 1
ATOM 841 N N . GLN A 1 104 ? 18.112 7.025 1.574 1.00 48.31 104 GLN A N 1
ATOM 842 C CA . GLN A 1 104 ? 18.930 6.533 0.450 1.00 48.31 104 GLN A CA 1
ATOM 843 C C . GLN A 1 104 ? 20.089 5.672 0.973 1.00 48.31 104 GLN A C 1
ATOM 845 O O . GLN A 1 104 ? 20.350 4.593 0.452 1.00 48.31 104 GLN A O 1
ATOM 850 N N . ASN A 1 105 ? 20.737 6.088 2.066 1.00 48.69 105 ASN A N 1
ATOM 851 C CA . ASN A 1 105 ? 21.913 5.385 2.596 1.00 48.69 105 ASN A CA 1
ATOM 852 C C . ASN A 1 105 ? 21.574 4.111 3.368 1.00 48.69 105 ASN A C 1
ATOM 854 O O . ASN A 1 105 ? 22.343 3.158 3.384 1.00 48.69 105 ASN A O 1
ATOM 858 N N . HIS A 1 106 ? 20.417 4.094 4.007 1.00 54.44 106 HIS A N 1
ATOM 859 C CA . HIS A 1 106 ? 20.111 3.115 5.037 1.00 54.44 106 HIS A CA 1
ATOM 860 C C . HIS A 1 106 ? 19.231 1.979 4.449 1.00 54.44 106 HIS A C 1
ATOM 862 O O . HIS A 1 106 ? 19.297 0.855 4.946 1.00 54.44 106 HIS A O 1
ATOM 868 N N . ILE A 1 107 ? 18.595 2.207 3.275 1.00 57.62 107 ILE A N 1
ATOM 869 C CA . ILE A 1 107 ? 18.003 1.177 2.406 1.00 57.62 107 ILE A CA 1
ATOM 870 C C . ILE A 1 107 ? 19.129 0.273 1.936 1.00 57.62 107 ILE A C 1
ATOM 872 O O . ILE A 1 107 ? 19.007 -0.930 2.070 1.00 57.62 107 ILE A O 1
ATOM 876 N N . LYS A 1 108 ? 20.263 0.833 1.498 1.00 58.00 108 LYS A N 1
ATOM 877 C CA . LYS A 1 108 ? 21.436 0.039 1.101 1.00 58.00 108 LYS A CA 1
ATOM 878 C C . LYS A 1 108 ? 22.025 -0.767 2.259 1.00 58.00 108 LYS A C 1
ATOM 880 O O . LYS A 1 108 ? 22.595 -1.825 2.038 1.00 58.00 108 LYS A O 1
ATOM 885 N N . THR A 1 109 ? 21.885 -0.292 3.498 1.00 60.78 109 THR A N 1
ATOM 886 C CA . THR A 1 109 ? 22.346 -1.031 4.685 1.00 60.78 109 THR A CA 1
ATOM 887 C C . THR A 1 109 ? 21.407 -2.183 5.052 1.00 60.78 109 THR A C 1
ATOM 889 O O . THR A 1 109 ? 21.876 -3.255 5.416 1.00 60.78 109 THR A O 1
ATOM 892 N N . CYS A 1 110 ? 20.089 -1.983 4.964 1.00 60.56 110 CYS A N 1
ATOM 893 C CA . CYS A 1 110 ? 19.092 -3.021 5.256 1.00 60.56 110 CYS A CA 1
ATOM 894 C C . CYS A 1 110 ? 18.869 -3.988 4.080 1.00 60.56 110 CYS A C 1
ATOM 896 O O . CYS A 1 110 ? 18.461 -5.128 4.284 1.00 60.56 110 CYS A O 1
ATOM 898 N N . TRP A 1 111 ? 19.142 -3.524 2.863 1.00 69.56 111 TRP A N 1
ATOM 899 C CA . TRP A 1 111 ? 18.870 -4.181 1.591 1.00 69.56 111 TRP A CA 1
ATOM 900 C C . TRP A 1 111 ? 20.070 -3.975 0.649 1.00 69.56 111 TRP A C 1
ATOM 902 O O . TRP A 1 111 ? 20.008 -3.154 -0.269 1.00 69.56 111 TRP A O 1
ATOM 912 N N . PRO A 1 112 ? 21.185 -4.689 0.877 1.00 70.69 112 PRO A N 1
ATOM 913 C CA . PRO A 1 112 ? 22.427 -4.487 0.125 1.00 70.69 112 PRO A CA 1
ATOM 914 C C . PRO A 1 112 ? 22.266 -4.704 -1.386 1.00 70.69 112 PRO A C 1
ATOM 916 O O . PRO A 1 112 ? 22.933 -4.038 -2.174 1.00 70.69 112 PRO A O 1
ATOM 919 N N . ASP A 1 113 ? 21.318 -5.550 -1.794 1.00 78.50 113 ASP A N 1
ATOM 920 C CA . ASP A 1 113 ? 21.045 -5.851 -3.204 1.00 78.50 113 ASP A CA 1
ATOM 921 C C . ASP A 1 113 ? 20.084 -4.855 -3.878 1.00 78.50 113 ASP A C 1
ATOM 923 O O . ASP A 1 113 ? 19.730 -5.039 -5.042 1.00 78.50 113 ASP A O 1
ATOM 927 N N . TYR A 1 114 ? 19.641 -3.802 -3.178 1.00 83.81 114 TYR A N 1
ATOM 928 C CA . TYR A 1 114 ? 18.615 -2.877 -3.675 1.00 83.81 114 TYR A CA 1
ATOM 929 C C . TYR A 1 114 ? 18.994 -2.220 -5.008 1.00 83.81 114 TYR A C 1
ATOM 931 O O . TYR A 1 114 ? 18.205 -2.242 -5.950 1.00 83.81 114 TYR A O 1
ATOM 939 N N . ASP A 1 115 ? 20.202 -1.658 -5.112 1.00 84.69 115 ASP A N 1
ATOM 940 C CA . ASP A 1 115 ? 20.638 -0.959 -6.329 1.00 84.69 115 ASP A CA 1
ATOM 941 C C . ASP A 1 115 ? 20.745 -1.923 -7.520 1.00 84.69 115 ASP A C 1
ATOM 943 O O . ASP A 1 115 ? 20.313 -1.598 -8.626 1.00 84.69 115 ASP A O 1
ATOM 947 N N . VAL A 1 116 ? 21.277 -3.128 -7.286 1.00 87.88 116 VAL A N 1
ATOM 948 C CA . VAL A 1 116 ? 21.404 -4.171 -8.316 1.00 87.88 116 VAL A CA 1
ATOM 949 C C . VAL A 1 116 ? 20.023 -4.620 -8.781 1.00 87.88 116 VAL A C 1
ATOM 951 O O . VAL A 1 116 ? 19.774 -4.702 -9.981 1.00 87.88 116 VAL A O 1
ATOM 954 N N . PHE A 1 117 ? 19.098 -4.830 -7.843 1.00 88.62 117 PHE A N 1
ATOM 955 C CA . PHE A 1 117 ? 17.726 -5.209 -8.151 1.00 88.62 117 PHE A CA 1
ATOM 956 C C . PHE A 1 117 ? 17.009 -4.146 -8.993 1.00 88.62 117 PHE A C 1
ATOM 958 O O . PHE A 1 117 ? 16.374 -4.473 -9.993 1.00 88.62 117 PHE A O 1
ATOM 965 N N . VAL A 1 118 ? 17.145 -2.866 -8.637 1.00 90.19 118 VAL A N 1
ATOM 966 C CA . VAL A 1 118 ? 16.574 -1.744 -9.400 1.00 90.19 118 VAL A CA 1
ATOM 967 C C . VAL A 1 118 ? 17.132 -1.708 -10.830 1.00 90.19 118 VAL A C 1
ATOM 969 O O . VAL A 1 118 ? 16.365 -1.578 -11.785 1.00 90.19 118 VAL A O 1
ATOM 972 N N . VAL A 1 119 ? 18.447 -1.871 -11.004 1.00 91.31 119 VAL A N 1
ATOM 973 C CA . VAL A 1 119 ? 19.085 -1.925 -12.332 1.00 91.31 119 VAL A CA 1
ATOM 974 C C . VAL A 1 119 ? 18.582 -3.120 -13.142 1.00 91.31 119 VAL A C 1
ATOM 976 O O . VAL A 1 119 ? 18.271 -2.970 -14.323 1.00 91.31 119 VAL A O 1
ATOM 979 N N . ASP A 1 120 ? 18.445 -4.285 -12.514 1.00 92.62 120 ASP A N 1
ATOM 980 C CA . ASP A 1 120 ? 17.969 -5.505 -13.162 1.00 92.62 120 ASP A CA 1
ATOM 981 C C . ASP A 1 120 ? 16.526 -5.385 -13.659 1.00 92.62 120 ASP A C 1
ATOM 983 O O . ASP A 1 120 ? 16.220 -5.823 -14.771 1.00 92.62 120 ASP A O 1
ATOM 987 N N . VAL A 1 121 ? 15.646 -4.756 -12.874 1.00 91.12 121 VAL A N 1
ATOM 988 C CA . VAL A 1 121 ? 14.264 -4.470 -13.288 1.00 91.12 121 VAL A CA 1
ATOM 989 C C . VAL A 1 121 ? 14.241 -3.480 -14.452 1.00 91.12 121 VAL A C 1
ATOM 991 O O . VAL A 1 121 ? 13.554 -3.730 -15.443 1.00 91.12 121 VAL A O 1
ATOM 994 N N . ALA A 1 122 ? 15.030 -2.403 -14.391 1.00 91.62 122 ALA A N 1
ATOM 995 C CA . ALA A 1 122 ? 15.134 -1.447 -15.493 1.00 91.62 122 ALA A CA 1
ATOM 996 C C . ALA A 1 122 ? 15.654 -2.112 -16.780 1.00 91.62 122 ALA A C 1
ATOM 998 O O . ALA A 1 122 ? 15.111 -1.902 -17.865 1.00 91.62 122 ALA A O 1
ATOM 999 N N . GLN A 1 123 ? 16.675 -2.964 -16.671 1.00 93.12 123 GLN A N 1
ATOM 1000 C CA . GLN A 1 123 ? 17.225 -3.689 -17.813 1.00 93.12 123 GLN A CA 1
ATOM 1001 C C . GLN A 1 123 ? 16.198 -4.655 -18.412 1.00 93.12 123 GLN A C 1
ATOM 1003 O O . GLN A 1 123 ? 16.084 -4.737 -19.636 1.00 93.12 123 GLN A O 1
ATOM 1008 N N . HIS A 1 124 ? 15.422 -5.347 -17.573 1.00 94.12 124 HIS A N 1
ATOM 1009 C CA . HIS A 1 124 ? 14.375 -6.256 -18.037 1.00 94.12 124 HIS A CA 1
ATOM 1010 C C . HIS A 1 124 ? 13.293 -5.524 -18.835 1.00 94.12 124 HIS A C 1
ATOM 1012 O O . HIS A 1 124 ? 12.967 -5.978 -19.930 1.00 94.12 124 HIS A O 1
ATOM 1018 N N . ILE A 1 125 ? 12.791 -4.386 -18.337 1.00 92.56 125 ILE A N 1
ATOM 1019 C CA . ILE A 1 125 ? 11.791 -3.551 -19.035 1.00 92.56 125 ILE A CA 1
ATOM 1020 C C . ILE A 1 125 ? 12.341 -3.059 -20.376 1.00 92.56 125 ILE A C 1
ATOM 1022 O O . ILE A 1 125 ? 11.663 -3.110 -21.399 1.00 92.56 125 ILE A O 1
ATOM 1026 N N . ARG A 1 126 ? 13.603 -2.618 -20.400 1.00 90.94 126 ARG A N 1
ATOM 1027 C CA . ARG A 1 126 ? 14.235 -2.115 -21.625 1.00 90.94 126 ARG A CA 1
ATOM 1028 C C . ARG A 1 126 ? 14.338 -3.184 -22.717 1.00 90.94 126 ARG A C 1
ATOM 1030 O O . ARG A 1 126 ? 14.139 -2.876 -23.892 1.00 90.94 126 ARG A O 1
ATOM 1037 N N . VAL A 1 127 ? 14.683 -4.415 -22.338 1.00 91.75 127 VAL A N 1
ATOM 1038 C CA . VAL A 1 127 ? 14.806 -5.551 -23.267 1.00 91.75 127 VAL A CA 1
ATOM 1039 C C . VAL A 1 127 ? 13.428 -6.076 -23.681 1.00 91.75 127 VAL A C 1
ATOM 1041 O O . VAL A 1 127 ? 13.230 -6.406 -24.848 1.00 91.75 127 VAL A O 1
ATOM 1044 N N . ASN A 1 128 ? 12.470 -6.109 -22.754 1.00 90.31 128 ASN A N 1
ATOM 1045 C CA . ASN A 1 128 ? 11.128 -6.651 -22.954 1.00 90.31 128 ASN A CA 1
ATOM 1046 C C . ASN A 1 128 ? 10.096 -5.519 -22.917 1.00 90.31 128 ASN A C 1
ATOM 1048 O O . ASN A 1 128 ? 9.387 -5.350 -21.930 1.00 90.31 128 ASN A O 1
ATOM 1052 N N . LYS A 1 129 ? 10.013 -4.751 -24.007 1.00 80.62 129 LYS A N 1
ATOM 1053 C CA . LYS A 1 129 ? 9.197 -3.523 -24.093 1.00 80.62 129 LYS A CA 1
ATOM 1054 C C . LYS A 1 129 ? 7.692 -3.719 -23.861 1.00 80.62 129 LYS A C 1
ATOM 1056 O O . LYS A 1 129 ? 7.001 -2.739 -23.605 1.00 80.62 129 LYS A O 1
ATOM 1061 N N . ASP A 1 130 ? 7.206 -4.954 -23.958 1.00 84.56 130 ASP A N 1
ATOM 1062 C CA . ASP A 1 130 ? 5.801 -5.305 -23.724 1.00 84.56 130 ASP A CA 1
ATOM 1063 C C . ASP A 1 130 ? 5.488 -5.569 -22.241 1.00 84.56 130 ASP A C 1
ATOM 1065 O O . ASP A 1 130 ? 4.319 -5.612 -21.854 1.00 84.56 130 ASP A O 1
ATOM 1069 N N . ASP A 1 131 ? 6.512 -5.752 -21.400 1.00 86.81 131 ASP A N 1
ATOM 1070 C CA . ASP A 1 131 ? 6.329 -5.948 -19.966 1.00 86.81 131 ASP A CA 1
ATOM 1071 C C . ASP A 1 131 ? 6.170 -4.593 -19.267 1.00 86.81 131 ASP A C 1
ATOM 1073 O O . ASP A 1 131 ? 7.058 -3.738 -19.305 1.00 86.81 131 ASP A O 1
ATOM 1077 N N . ASP A 1 132 ? 5.056 -4.419 -18.555 1.00 88.06 132 ASP A N 1
ATOM 1078 C CA . ASP A 1 132 ? 4.930 -3.317 -17.609 1.00 88.06 132 ASP A CA 1
ATOM 1079 C C . ASP A 1 132 ? 5.831 -3.529 -16.375 1.00 88.06 132 ASP A C 1
ATOM 1081 O O . ASP A 1 132 ? 6.388 -4.605 -16.133 1.00 88.06 132 ASP A O 1
ATOM 1085 N N . PHE A 1 133 ? 5.979 -2.476 -15.571 1.00 87.94 133 PHE A N 1
ATOM 1086 C CA . PHE A 1 133 ? 6.827 -2.497 -14.379 1.00 87.94 133 PHE A CA 1
ATOM 1087 C C . PHE A 1 133 ? 6.486 -3.637 -13.401 1.00 87.94 133 PHE A C 1
ATOM 1089 O O . PHE A 1 133 ? 7.393 -4.252 -12.832 1.00 87.94 133 PHE A O 1
ATOM 1096 N N . ASP A 1 134 ? 5.200 -3.941 -13.206 1.00 84.69 134 ASP A N 1
ATOM 1097 C CA . ASP A 1 134 ? 4.763 -4.950 -12.239 1.00 84.69 134 ASP A CA 1
ATOM 1098 C C . ASP A 1 134 ? 5.122 -6.360 -12.713 1.00 84.69 134 ASP A C 1
ATOM 1100 O O . ASP A 1 134 ? 5.605 -7.184 -11.924 1.00 84.69 134 ASP A O 1
ATOM 1104 N N . VAL A 1 135 ? 4.931 -6.619 -14.007 1.00 88.50 135 VAL A N 1
ATOM 1105 C CA . VAL A 1 135 ? 5.301 -7.874 -14.664 1.00 88.50 135 VAL A CA 1
ATOM 1106 C C . VAL A 1 135 ? 6.817 -8.046 -14.678 1.00 88.50 135 VAL A C 1
ATOM 1108 O O . VAL A 1 135 ? 7.309 -9.110 -14.295 1.00 88.50 135 VAL A O 1
ATOM 1111 N N . ALA A 1 136 ? 7.567 -7.009 -15.053 1.00 91.25 136 ALA A N 1
ATOM 1112 C CA . ALA A 1 136 ? 9.024 -7.052 -15.104 1.00 91.25 136 ALA A CA 1
ATOM 1113 C C . ALA A 1 136 ? 9.639 -7.338 -13.729 1.00 91.25 136 ALA A C 1
ATOM 1115 O O . ALA A 1 136 ? 10.486 -8.219 -13.593 1.00 91.25 136 ALA A O 1
ATOM 1116 N N . MET A 1 137 ? 9.167 -6.658 -12.683 1.00 88.50 137 MET A N 1
ATOM 1117 C CA . MET A 1 137 ? 9.657 -6.861 -11.321 1.00 88.50 137 MET A CA 1
ATOM 1118 C C . MET A 1 137 ? 9.400 -8.292 -10.824 1.00 88.50 137 MET A C 1
ATOM 1120 O O . MET A 1 137 ? 10.279 -8.906 -10.222 1.00 88.50 137 MET A O 1
ATOM 1124 N N . LEU A 1 138 ? 8.222 -8.858 -11.107 1.00 86.50 138 LEU A N 1
ATOM 1125 C CA . LEU A 1 138 ? 7.912 -10.250 -10.768 1.00 86.50 138 LEU A CA 1
ATOM 1126 C C . LEU A 1 138 ? 8.774 -11.253 -11.540 1.00 86.50 138 LEU A C 1
ATOM 1128 O O . LEU A 1 138 ? 9.236 -12.230 -10.948 1.00 86.50 138 LEU A O 1
ATOM 1132 N N . LYS A 1 139 ? 9.004 -11.016 -12.837 1.00 87.62 139 LYS A N 1
ATOM 1133 C CA . LYS A 1 139 ? 9.878 -11.856 -13.666 1.00 87.62 139 LYS A CA 1
ATOM 1134 C C . LYS A 1 139 ? 11.317 -11.818 -13.164 1.00 87.62 139 LYS A C 1
ATOM 1136 O O . LYS A 1 139 ? 11.898 -12.876 -12.979 1.00 87.62 139 LYS A O 1
ATOM 1141 N N . VAL A 1 140 ? 11.855 -10.648 -12.819 1.00 89.12 140 VAL A N 1
ATOM 1142 C CA . VAL A 1 140 ? 13.206 -10.532 -12.241 1.00 89.12 140 VAL A CA 1
ATOM 1143 C C . VAL A 1 140 ? 13.319 -11.285 -10.915 1.00 89.12 140 VAL A C 1
ATOM 1145 O O . VAL A 1 140 ? 14.261 -12.056 -10.739 1.00 89.12 140 VAL A O 1
ATOM 1148 N N . ILE A 1 141 ? 12.352 -11.138 -10.000 1.00 84.38 141 ILE A N 1
ATOM 1149 C CA . ILE A 1 141 ? 12.357 -11.887 -8.730 1.00 84.38 141 ILE A CA 1
ATOM 1150 C C . ILE A 1 141 ? 12.326 -13.397 -8.992 1.00 84.38 141 ILE A C 1
ATOM 1152 O O . ILE A 1 141 ? 13.109 -14.139 -8.404 1.00 84.38 141 ILE A O 1
ATOM 1156 N N . ARG A 1 142 ? 11.445 -13.857 -9.885 1.00 84.50 142 ARG A N 1
ATOM 1157 C CA . ARG A 1 142 ? 11.293 -15.280 -10.207 1.00 84.50 142 ARG A CA 1
ATOM 1158 C C . ARG A 1 142 ? 12.529 -15.855 -10.902 1.00 84.50 142 ARG A C 1
ATOM 1160 O O . ARG A 1 142 ? 12.957 -16.940 -10.532 1.00 84.50 142 ARG A O 1
ATOM 1167 N N . ASP A 1 143 ? 13.072 -15.149 -11.889 1.00 84.56 143 ASP A N 1
ATOM 1168 C CA . ASP A 1 143 ? 14.059 -15.686 -12.832 1.00 84.56 143 ASP A CA 1
ATOM 1169 C C . ASP A 1 143 ? 15.499 -15.515 -12.332 1.00 84.56 143 ASP A C 1
ATOM 1171 O O . ASP A 1 143 ? 16.343 -16.368 -12.597 1.00 84.56 143 ASP A O 1
ATOM 1175 N N . LYS A 1 144 ? 15.790 -14.441 -11.584 1.00 81.44 144 LYS A N 1
ATOM 1176 C CA . LYS A 1 144 ? 17.135 -14.165 -11.051 1.00 81.44 144 LYS A CA 1
ATOM 1177 C C . LYS A 1 144 ? 17.276 -14.433 -9.555 1.00 81.44 144 LYS A C 1
ATOM 1179 O O . LYS A 1 144 ? 18.387 -14.671 -9.090 1.00 81.44 144 LYS A O 1
ATOM 1184 N N . TYR A 1 145 ? 16.179 -14.413 -8.798 1.00 79.56 145 TYR A N 1
ATOM 1185 C CA . TYR A 1 145 ? 16.243 -14.402 -7.335 1.00 79.56 145 TYR A CA 1
ATOM 1186 C C . TYR A 1 145 ? 15.221 -15.314 -6.645 1.00 79.56 145 TYR A C 1
ATOM 1188 O O . TYR A 1 145 ? 14.760 -15.020 -5.541 1.00 79.56 145 TYR A O 1
ATOM 1196 N N . GLN A 1 146 ? 14.885 -16.446 -7.265 1.00 68.06 146 GLN A N 1
ATOM 1197 C CA . GLN A 1 146 ? 13.800 -17.339 -6.840 1.00 68.06 146 GLN A CA 1
ATOM 1198 C C . GLN A 1 146 ? 13.864 -17.776 -5.361 1.00 68.06 146 GLN A C 1
ATOM 1200 O O . GLN A 1 146 ? 12.829 -18.018 -4.743 1.00 68.06 146 GLN A O 1
ATOM 1205 N N . CYS A 1 147 ? 15.066 -17.845 -4.780 1.00 70.38 147 CYS A N 1
ATOM 1206 C CA . CYS A 1 147 ? 15.299 -18.252 -3.390 1.00 70.38 147 CYS A CA 1
ATOM 1207 C C . CYS A 1 147 ? 15.394 -17.079 -2.393 1.00 70.38 147 CYS A C 1
ATOM 1209 O O . CYS A 1 147 ? 15.589 -17.307 -1.201 1.00 70.38 147 CYS A O 1
ATOM 1211 N N . ASN A 1 148 ? 15.282 -15.829 -2.849 1.00 68.81 148 ASN A N 1
ATOM 1212 C CA . ASN A 1 148 ? 15.494 -14.642 -2.025 1.00 68.81 148 ASN A CA 1
ATOM 1213 C C . ASN A 1 148 ? 14.152 -14.021 -1.584 1.00 68.81 148 ASN A C 1
ATOM 1215 O O . ASN A 1 148 ? 13.634 -13.088 -2.201 1.00 68.81 148 ASN A O 1
ATOM 1219 N N . GLY A 1 149 ? 13.580 -14.542 -0.490 1.00 62.03 149 GLY A N 1
ATOM 1220 C CA . GLY A 1 149 ? 12.290 -14.084 0.060 1.00 62.03 149 GLY A CA 1
ATOM 1221 C C . GLY A 1 149 ? 12.257 -12.600 0.452 1.00 62.03 149 GLY A C 1
ATOM 1222 O O . GLY A 1 149 ? 11.202 -11.967 0.431 1.00 62.03 149 GLY A O 1
ATOM 1223 N N . ILE A 1 150 ? 13.426 -12.019 0.714 1.00 67.38 150 ILE A N 1
ATOM 1224 C CA . ILE A 1 150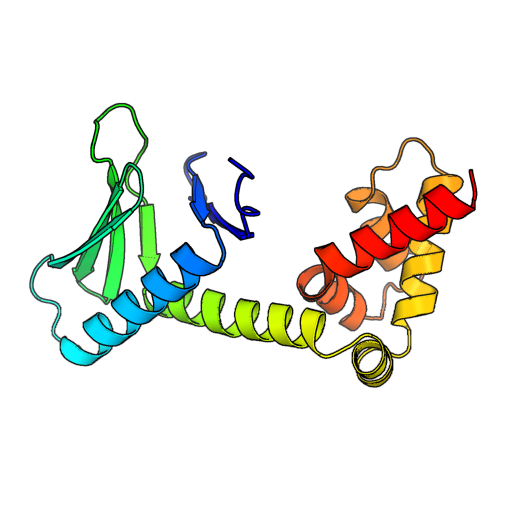 ? 13.621 -10.598 1.006 1.00 67.38 150 ILE A CA 1
ATOM 1225 C C . ILE A 1 150 ? 13.196 -9.710 -0.175 1.00 67.38 150 ILE A C 1
ATOM 1227 O O . ILE A 1 150 ? 12.683 -8.616 0.038 1.00 67.38 150 ILE A O 1
ATOM 1231 N N . LEU A 1 151 ? 13.311 -10.164 -1.426 1.00 69.00 151 LEU A N 1
ATOM 1232 C CA . LEU A 1 151 ? 12.916 -9.345 -2.579 1.00 69.00 151 LEU A CA 1
ATOM 1233 C C . LEU A 1 151 ? 11.401 -9.266 -2.772 1.00 69.00 151 LEU A C 1
ATOM 1235 O O . LEU A 1 151 ? 10.894 -8.249 -3.245 1.00 69.00 151 LEU A O 1
ATOM 1239 N N . PHE A 1 152 ? 10.653 -10.282 -2.332 1.00 68.81 152 PHE A N 1
ATOM 1240 C CA . PHE A 1 152 ? 9.197 -10.162 -2.214 1.00 68.81 152 PHE A CA 1
ATOM 1241 C C . PHE A 1 152 ? 8.818 -9.134 -1.149 1.00 68.81 152 PHE A C 1
ATOM 1243 O O . PHE A 1 152 ? 7.891 -8.346 -1.342 1.00 68.81 152 PHE A O 1
ATOM 1250 N N . GLU A 1 153 ? 9.562 -9.103 -0.047 1.00 67.88 153 GLU A N 1
ATOM 1251 C CA . GLU A 1 153 ? 9.384 -8.106 0.998 1.00 67.88 153 GLU A CA 1
ATOM 1252 C C . GLU A 1 153 ? 9.726 -6.693 0.501 1.00 67.88 153 GLU A C 1
ATOM 1254 O O . GLU A 1 153 ? 8.929 -5.776 0.707 1.00 67.88 153 GLU A O 1
ATOM 1259 N N . MET A 1 154 ? 10.833 -6.515 -0.231 1.00 71.81 154 MET A N 1
ATOM 1260 C CA . MET A 1 154 ? 11.195 -5.245 -0.871 1.00 71.81 154 MET A CA 1
ATOM 1261 C C . MET A 1 154 ? 10.140 -4.798 -1.882 1.00 71.81 154 MET A C 1
ATOM 1263 O O . MET A 1 154 ? 9.729 -3.641 -1.849 1.00 71.81 154 MET A O 1
ATOM 1267 N N . ARG A 1 155 ? 9.633 -5.700 -2.733 1.00 74.62 155 ARG A N 1
ATOM 1268 C CA . ARG A 1 155 ? 8.534 -5.396 -3.662 1.00 74.62 155 ARG A CA 1
ATOM 1269 C C . ARG A 1 155 ? 7.318 -4.837 -2.929 1.00 74.62 155 ARG A C 1
ATOM 1271 O O . ARG A 1 155 ? 6.711 -3.888 -3.408 1.00 74.62 155 ARG A O 1
ATOM 1278 N N . CYS A 1 156 ? 6.960 -5.404 -1.780 1.00 68.44 156 CYS A N 1
ATOM 1279 C CA . CYS A 1 156 ? 5.812 -4.945 -0.999 1.00 68.44 156 CYS A CA 1
ATOM 1280 C C . CYS A 1 156 ? 6.096 -3.643 -0.234 1.00 68.44 156 CYS A C 1
ATOM 1282 O O . CYS A 1 156 ? 5.238 -2.764 -0.174 1.00 68.44 156 CYS A O 1
ATOM 1284 N N . LYS A 1 157 ? 7.281 -3.515 0.373 1.00 66.81 157 LYS A N 1
ATOM 1285 C CA . LYS A 1 157 ? 7.617 -2.412 1.287 1.00 66.81 157 LYS A CA 1
ATOM 1286 C C . LYS A 1 157 ? 8.208 -1.191 0.587 1.00 66.81 157 LYS A C 1
ATOM 1288 O O . LYS A 1 157 ? 8.040 -0.087 1.084 1.00 66.81 157 LYS A O 1
ATOM 1293 N N . LEU A 1 158 ? 8.879 -1.366 -0.546 1.00 72.88 158 LEU A N 1
ATOM 1294 C CA . LEU A 1 158 ? 9.633 -0.323 -1.252 1.00 72.88 158 LEU A CA 1
ATOM 1295 C C . LEU A 1 158 ? 9.121 -0.075 -2.677 1.00 72.88 158 LEU A C 1
ATOM 1297 O O . LEU A 1 158 ? 9.791 0.611 -3.444 1.00 72.88 158 LEU A O 1
ATOM 1301 N N . TYR A 1 159 ? 7.936 -0.594 -3.024 1.00 77.81 159 TYR A N 1
ATOM 1302 C CA . TYR A 1 159 ? 7.341 -0.534 -4.365 1.00 77.81 159 TYR A CA 1
ATOM 1303 C C . TYR A 1 159 ? 7.543 0.812 -5.075 1.00 77.81 159 TYR A C 1
ATOM 1305 O O . TYR A 1 159 ? 8.106 0.869 -6.164 1.00 77.81 159 TYR A O 1
ATOM 1313 N N . PHE A 1 160 ? 7.109 1.906 -4.440 1.00 73.94 160 PHE A N 1
ATOM 1314 C CA . PHE A 1 160 ? 7.141 3.239 -5.043 1.00 73.94 160 PHE A CA 1
ATOM 1315 C C . PHE A 1 160 ? 8.565 3.760 -5.253 1.00 73.94 160 PHE A C 1
ATOM 1317 O O . PHE A 1 160 ? 8.835 4.387 -6.272 1.00 73.94 160 PHE A O 1
ATOM 1324 N N . SER A 1 161 ? 9.488 3.464 -4.336 1.00 79.12 161 SER A N 1
ATOM 1325 C CA . SER A 1 161 ? 10.890 3.873 -4.466 1.00 79.12 161 SER A CA 1
ATOM 1326 C C . SER A 1 161 ? 11.627 3.075 -5.530 1.00 79.12 161 SER A C 1
ATOM 1328 O O . SER A 1 161 ? 12.356 3.663 -6.323 1.00 79.12 161 SER A O 1
ATOM 1330 N N . ILE A 1 162 ? 11.380 1.764 -5.606 1.00 84.62 162 ILE A N 1
ATOM 1331 C CA . ILE A 1 162 ? 11.903 0.915 -6.683 1.00 84.62 162 ILE A CA 1
ATOM 1332 C C . ILE A 1 162 ? 11.378 1.439 -8.019 1.00 84.62 162 ILE A C 1
ATOM 1334 O O . ILE A 1 162 ? 12.159 1.677 -8.932 1.00 84.62 162 ILE A O 1
ATOM 1338 N N . ARG A 1 163 ? 10.067 1.696 -8.111 1.00 86.19 163 ARG A N 1
ATOM 1339 C CA . ARG A 1 163 ? 9.426 2.238 -9.311 1.00 86.19 163 ARG A CA 1
ATOM 1340 C C . ARG A 1 163 ? 10.041 3.570 -9.738 1.00 86.19 163 ARG A C 1
ATOM 1342 O O . ARG A 1 163 ? 10.402 3.706 -10.901 1.00 86.19 163 ARG A O 1
ATOM 1349 N N . SER A 1 164 ? 10.182 4.522 -8.814 1.00 85.06 164 SER A N 1
ATOM 1350 C CA . SER A 1 164 ? 10.790 5.830 -9.097 1.00 85.06 164 SER A CA 1
ATOM 1351 C C . SER A 1 164 ? 12.203 5.676 -9.652 1.00 85.06 164 SER A C 1
ATOM 1353 O O . SER A 1 164 ? 12.492 6.177 -10.733 1.00 85.06 164 SER A O 1
ATOM 1355 N N . HIS A 1 165 ? 13.064 4.915 -8.971 1.00 88.88 165 HIS A N 1
ATOM 1356 C CA . HIS A 1 165 ? 14.451 4.751 -9.403 1.00 88.88 165 HIS A CA 1
ATOM 1357 C C . HIS A 1 165 ? 14.580 3.968 -10.717 1.00 88.88 165 HIS A C 1
ATOM 1359 O O . HIS A 1 165 ? 15.454 4.276 -11.521 1.00 88.88 165 HIS A O 1
ATOM 1365 N N . VAL A 1 166 ? 13.715 2.980 -10.967 1.00 90.25 166 VAL A N 1
ATOM 1366 C CA . VAL A 1 166 ? 13.684 2.265 -12.251 1.00 90.25 166 VAL A CA 1
ATOM 1367 C C . VAL A 1 166 ? 13.379 3.230 -13.394 1.00 90.25 166 VAL A C 1
ATOM 1369 O O . VAL A 1 166 ? 14.100 3.225 -14.388 1.00 90.25 166 VAL A O 1
ATOM 1372 N N . TYR A 1 167 ? 12.362 4.085 -13.254 1.00 89.12 167 TYR A N 1
ATOM 1373 C CA . TYR A 1 167 ? 12.041 5.068 -14.292 1.00 89.12 167 TYR A CA 1
ATOM 1374 C C . TYR A 1 167 ? 13.122 6.141 -14.439 1.00 89.12 167 TYR A C 1
ATOM 1376 O O . TYR A 1 167 ? 13.469 6.477 -15.563 1.00 89.12 167 TYR A O 1
ATOM 1384 N N . GLU A 1 168 ? 13.745 6.593 -13.348 1.00 90.19 168 GLU A N 1
ATOM 1385 C CA . GLU A 1 168 ? 14.909 7.489 -13.430 1.00 90.19 168 GLU A CA 1
ATOM 1386 C C . GLU A 1 168 ? 16.074 6.871 -14.218 1.00 90.19 168 GLU A C 1
ATOM 1388 O O . GLU A 1 168 ? 16.785 7.577 -14.933 1.00 90.19 168 GLU A O 1
ATOM 1393 N N . ILE A 1 169 ? 16.300 5.560 -14.091 1.00 90.88 169 ILE A N 1
ATOM 1394 C CA . ILE A 1 169 ? 17.321 4.845 -14.865 1.00 90.88 169 ILE A CA 1
ATOM 1395 C C . ILE A 1 169 ? 16.908 4.724 -16.332 1.00 90.88 169 ILE A C 1
ATOM 1397 O O . ILE A 1 169 ? 17.731 4.984 -17.209 1.00 90.88 169 ILE A O 1
ATOM 1401 N N . LEU A 1 170 ? 15.657 4.347 -16.605 1.00 88.88 170 LEU A N 1
ATOM 1402 C CA . LEU A 1 170 ? 15.136 4.229 -17.968 1.00 88.88 170 LEU A CA 1
ATOM 1403 C C . LEU A 1 170 ? 15.206 5.569 -18.713 1.00 88.88 170 LEU A C 1
ATOM 1405 O O . LEU A 1 170 ? 15.728 5.605 -19.824 1.00 88.88 170 LEU A O 1
ATOM 1409 N N . ASP A 1 171 ? 14.810 6.669 -18.069 1.00 91.12 171 ASP A N 1
ATOM 1410 C CA . ASP A 1 171 ? 14.896 8.023 -18.629 1.00 91.12 171 ASP A CA 1
ATOM 1411 C C . ASP A 1 171 ? 16.344 8.423 -18.954 1.00 91.12 171 ASP A C 1
ATOM 1413 O O . ASP A 1 171 ? 16.605 9.091 -19.953 1.00 91.12 171 ASP A O 1
ATOM 1417 N N . ARG A 1 172 ? 17.319 7.988 -18.142 1.00 91.00 172 ARG A N 1
ATOM 1418 C CA . ARG A 1 172 ? 18.751 8.195 -18.431 1.00 91.00 172 ARG A CA 1
ATOM 1419 C C . ARG A 1 172 ? 19.260 7.334 -19.586 1.00 91.00 172 ARG A C 1
ATOM 1421 O O . ARG A 1 172 ? 20.302 7.655 -20.155 1.00 91.00 172 ARG A O 1
ATOM 1428 N N . TRP A 1 173 ? 18.597 6.221 -19.889 1.00 89.25 173 TRP A N 1
ATOM 1429 C CA . TRP A 1 173 ? 19.021 5.266 -20.913 1.00 89.25 173 TRP A CA 1
ATOM 1430 C C . TRP A 1 173 ? 18.400 5.498 -22.292 1.00 89.25 173 TRP A C 1
ATOM 1432 O O . TRP A 1 173 ? 19.003 5.033 -23.266 1.00 89.25 173 TRP A O 1
ATOM 1442 N N . GLY A 1 174 ? 17.281 6.227 -22.374 1.00 67.31 174 GLY A N 1
ATOM 1443 C CA . GLY A 1 174 ? 16.611 6.595 -23.628 1.00 67.31 174 GLY A CA 1
ATOM 1444 C C . GLY A 1 174 ? 15.593 5.570 -24.105 1.00 67.31 174 GLY A C 1
ATOM 1445 O O . GLY A 1 174 ? 16.003 4.433 -24.445 1.00 67.31 174 GLY A O 1
#

Secondary structure (DSSP, 8-state):
-----EEEEEEETTEEEEEEEEHHHHHHHHHHHHHHHHHHTT---S-EEEEEETTEEEEEEGGGEEEEEESSTTS---EEEEHHHHHHHHHHHHHHHHHHHH-SHHHHHH-TTHHHHHHHHHHHHHH-TT--HHHHHHHHHHHH-TT-HHHHHHHHHSHHHHHHHHHHHHHHH-

Sequence (174 aa):
MPMGEIVCRLYSSTRVVFVDFTLTEFVEFSNKTSRKVAEIGDQVQVRRNLCTLRNYNVILCRNKIVMFEPILPTTGHFLFVPAQAINEILTTRLFIINILRQQQNHIKTCWPDYDVFVVDVAQHIRVNKDDDFDVAMLKVIRDKYQCNGILFEMRCKLYFSIRSHVYEILDRWG

Organism: NCBI:txid2755281

pLDDT: mean 70.72, std 15.09, range [28.61, 94.12]

Foldseek 3Di:
DPDQPFDDWDQDPVDGDIDTDHPVRLVVLLVLLVVVCVVCDQDQPDWAFSDDDDQFGWIQHHPQWIWTHGNDPPRDDIDIDRSVVSNVCNVLVVVLVCCVVVDPPVCCVVPVCLVVLLVQLLVQCVVVVVDDSVRSSVCCCVPVPVPPVVSVVCCVRVVVVSVVSSVVVNVVVD